Protein AF-A0A285BWS8-F1 (afdb_monomer)

pLDDT: mean 70.12, std 20.35, range [35.28, 94.56]

Foldseek 3Di:
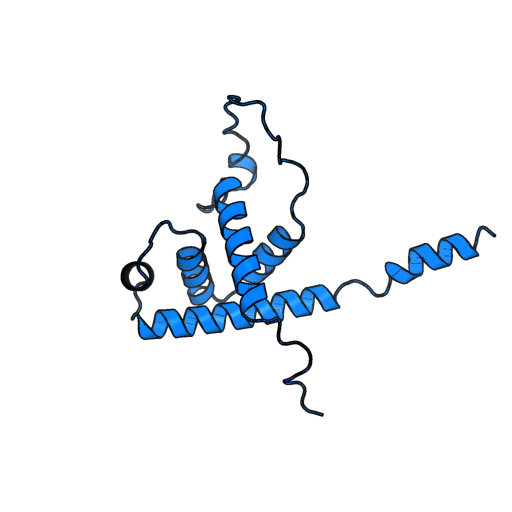DDPPPDFDPDLVNLVVLLLVLLVVCLQQQPLPVDDSVVSVPPDDDDDPDDPVPDCPVVSSVLLVVLLVPDDPLLNLLSSLVRNNPDPDLCVSCVVSVHDSVVSVVSPVVSSVSSSVSSVVVVVPPPPCPVVVVVVVVVVVD

Secondary structure (DSSP, 8-state):
--GGGS----HHHHHHHHHHHHHHHHHTSGGGS--HHHHGGG------S----S---HHHHHHHHHHHTS-HHHHHHHHHHHTS----HHHHHHHTTS-HHHHHHHHHHHHHHHHHHHHHHHHTS-HHHHHHHHHHHHH--

Nearest PDB structures (foldseek):
  8z6g-assembly3_F  TM=4.975E-01  e=4.203E-01  Pseudomonas aeruginosa
  3hyi-assembly1_A  TM=5.538E-01  e=7.142E-01  Thermotoga maritima
  6jbq-assembly1_F  TM=7.207E-01  e=2.418E+00  Escherichia coli K-12

Mean predicted aligned error: 14.12 Å

Organism: NCBI:txid44577

Sequence (141 aa):
MDKDNLYTFDKGTVSSRLIKWGQWKMRSGVALGYPSAAAFVGLNPSSPSEWCGQAIDSECVQTNQAVEALPYVLLIVVRVEYISGYKDSAVKAHACGISKRSYYNYLDHAREIVANNLNLNLHMVHKNDINLLSCLEVRSA

Solvent-accessible surface area (backbone atoms only — not comparable to full-atom values): 8512 Å² total; per-residue (Å²): 132,78,79,85,72,81,74,74,64,50,70,68,58,51,52,54,50,47,47,51,32,20,54,50,36,58,72,54,52,45,68,79,78,54,62,74,81,65,41,71,76,71,77,76,92,84,73,99,72,76,86,82,76,79,72,77,50,62,68,43,54,53,48,48,53,31,46,70,70,40,60,70,71,37,36,50,48,49,44,47,68,43,58,43,90,67,85,51,64,62,59,48,14,54,76,69,74,43,54,60,69,56,40,53,55,42,46,53,52,38,50,50,52,33,39,51,44,50,50,55,56,63,69,60,60,58,83,57,65,76,51,52,61,59,55,52,59,63,70,76,105

Radius of gyration: 19.23 Å; Cα contacts (8 Å, |Δi|>4): 89; chains: 1; bounding box: 46×53×53 Å

Structure (mmCIF, N/CA/C/O backbone):
data_AF-A0A285BWS8-F1
#
_entry.id   AF-A0A285BWS8-F1
#
loop_
_atom_site.group_PDB
_atom_site.id
_atom_site.type_symbol
_atom_site.label_atom_id
_atom_site.label_alt_id
_atom_site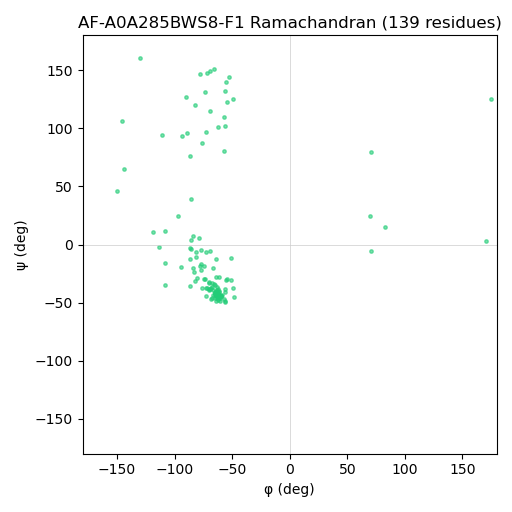.label_comp_id
_atom_site.label_asym_id
_atom_site.label_entity_id
_atom_site.label_seq_id
_atom_site.pdbx_PDB_ins_code
_atom_site.Cartn_x
_atom_site.Cartn_y
_atom_site.Cartn_z
_atom_site.occupancy
_atom_site.B_iso_or_equiv
_atom_site.auth_seq_id
_atom_site.auth_comp_id
_atom_site.auth_asym_id
_atom_site.auth_atom_id
_atom_site.pdbx_PDB_model_num
ATOM 1 N N . MET A 1 1 ? 18.403 -24.841 2.618 1.00 36.22 1 MET A N 1
ATOM 2 C CA . MET A 1 1 ? 18.672 -23.497 2.068 1.00 36.22 1 MET A CA 1
ATOM 3 C C . MET A 1 1 ? 17.407 -22.699 2.270 1.00 36.22 1 MET A C 1
ATOM 5 O O . MET A 1 1 ? 16.440 -22.911 1.545 1.00 36.22 1 MET A O 1
ATOM 9 N N . ASP A 1 2 ? 17.392 -21.902 3.331 1.00 35.28 2 ASP A N 1
ATOM 10 C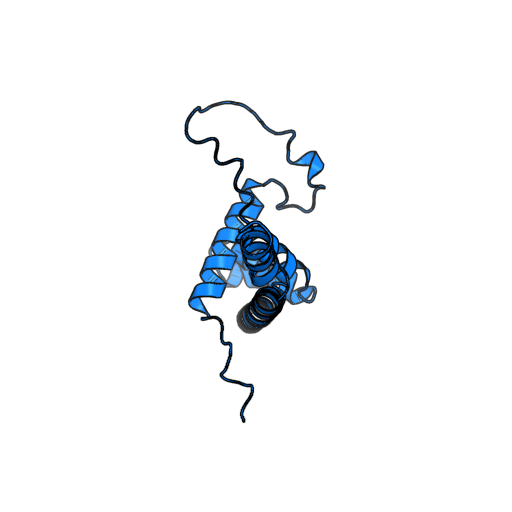 CA . ASP A 1 2 ? 16.220 -21.153 3.769 1.00 35.28 2 ASP A CA 1
ATOM 11 C C . ASP A 1 2 ? 15.922 -20.052 2.752 1.00 35.28 2 ASP A C 1
ATOM 13 O O . ASP A 1 2 ? 16.733 -19.155 2.519 1.00 35.28 2 ASP A O 1
ATOM 17 N N . LYS A 1 3 ? 14.766 -20.163 2.093 1.00 42.06 3 LYS A N 1
ATOM 18 C CA . LYS A 1 3 ? 14.278 -19.195 1.099 1.00 42.06 3 LYS A CA 1
ATOM 19 C C . LYS A 1 3 ? 13.872 -17.855 1.727 1.00 42.06 3 LYS A C 1
ATOM 21 O O . LYS A 1 3 ? 13.589 -16.912 0.997 1.00 42.06 3 LYS A O 1
ATOM 26 N N . ASP A 1 4 ? 13.896 -17.765 3.054 1.00 48.56 4 ASP A N 1
ATOM 27 C CA . ASP A 1 4 ? 13.283 -16.679 3.820 1.00 48.56 4 ASP A CA 1
ATOM 28 C C . ASP A 1 4 ? 14.140 -15.407 3.904 1.00 48.56 4 ASP A C 1
ATOM 30 O O . ASP A 1 4 ? 13.641 -14.361 4.303 1.00 48.56 4 ASP A O 1
ATOM 34 N N . ASN A 1 5 ? 15.413 -15.455 3.495 1.00 47.38 5 ASN A N 1
ATOM 35 C CA . ASN A 1 5 ? 16.350 -14.336 3.670 1.00 47.38 5 ASN A CA 1
ATOM 36 C C . ASN A 1 5 ? 16.824 -13.660 2.378 1.00 47.38 5 ASN A C 1
ATOM 38 O O . ASN A 1 5 ? 17.604 -12.714 2.451 1.00 47.38 5 ASN A O 1
ATOM 42 N N . LEU A 1 6 ? 16.412 -14.120 1.193 1.00 42.16 6 LEU A N 1
ATOM 43 C CA . LEU A 1 6 ? 17.086 -13.674 -0.031 1.00 42.16 6 LEU A CA 1
ATOM 44 C C . LEU A 1 6 ? 16.571 -12.327 -0.573 1.00 42.16 6 LEU A C 1
ATOM 46 O O . LEU A 1 6 ? 17.302 -11.672 -1.309 1.00 42.16 6 LEU A O 1
ATOM 50 N N . TYR A 1 7 ? 15.365 -11.880 -0.194 1.00 50.22 7 TYR A N 1
ATOM 51 C CA . TYR A 1 7 ? 14.720 -10.710 -0.816 1.00 50.22 7 TYR A CA 1
ATOM 52 C C . TYR A 1 7 ? 13.786 -9.929 0.116 1.00 50.22 7 TYR A C 1
ATOM 54 O O . TYR A 1 7 ? 12.675 -9.561 -0.263 1.00 50.22 7 TYR A O 1
ATOM 62 N N . THR A 1 8 ? 14.201 -9.633 1.343 1.00 52.91 8 THR A N 1
ATOM 63 C CA . THR A 1 8 ? 13.477 -8.654 2.160 1.00 52.91 8 THR A CA 1
ATOM 64 C C . THR A 1 8 ? 13.747 -7.261 1.603 1.00 52.91 8 THR A C 1
ATOM 66 O O . THR A 1 8 ? 14.770 -6.641 1.879 1.00 52.91 8 THR A O 1
ATOM 69 N N . PHE A 1 9 ? 12.826 -6.754 0.779 1.00 56.06 9 PHE A N 1
ATOM 70 C CA . PHE A 1 9 ? 12.790 -5.323 0.494 1.00 56.06 9 PHE A CA 1
ATOM 71 C C . PHE A 1 9 ? 12.709 -4.620 1.850 1.00 56.06 9 PHE A C 1
ATOM 73 O O . PHE A 1 9 ? 11.817 -4.934 2.645 1.00 56.06 9 PHE A O 1
ATOM 80 N N . ASP A 1 10 ? 13.664 -3.739 2.153 1.00 64.44 10 ASP A N 1
ATOM 81 C CA . ASP A 1 10 ? 13.691 -3.086 3.456 1.00 64.44 10 ASP A CA 1
ATOM 82 C C . ASP A 1 10 ? 12.345 -2.376 3.681 1.00 64.44 10 ASP A C 1
ATOM 84 O O . ASP A 1 10 ? 11.814 -1.691 2.795 1.00 64.44 10 ASP A O 1
ATOM 88 N N . LYS A 1 11 ? 11.752 -2.574 4.864 1.00 65.44 11 LYS A N 1
ATOM 89 C CA . LYS A 1 11 ? 10.434 -2.019 5.218 1.00 65.44 11 LYS A CA 1
ATOM 90 C C . LYS A 1 11 ? 10.419 -0.498 5.033 1.00 65.44 11 LYS A C 1
ATOM 92 O O . LYS A 1 11 ? 9.381 0.075 4.680 1.00 65.44 11 LYS A O 1
ATOM 97 N N . GLY A 1 12 ? 11.575 0.147 5.224 1.00 67.50 12 GLY A N 1
ATOM 98 C CA . GLY A 1 12 ? 11.787 1.565 4.946 1.00 67.50 12 GLY A CA 1
ATOM 99 C C . GLY A 1 12 ? 11.627 1.926 3.465 1.00 67.50 12 GLY A C 1
ATOM 100 O O . GLY A 1 12 ? 10.970 2.916 3.141 1.00 67.50 12 GLY A O 1
ATOM 101 N N . THR A 1 13 ? 12.146 1.102 2.554 1.00 77.19 13 THR A N 1
ATOM 102 C CA . THR A 1 13 ? 12.069 1.332 1.104 1.00 77.19 13 THR A CA 1
ATOM 103 C C . THR A 1 13 ? 10.663 1.096 0.548 1.00 77.19 13 THR A C 1
ATOM 105 O O . THR A 1 13 ? 10.204 1.862 -0.297 1.00 77.19 13 THR A O 1
ATOM 108 N N . VAL A 1 14 ? 9.925 0.096 1.046 1.00 83.50 14 VAL A N 1
ATOM 109 C CA . VAL A 1 14 ? 8.508 -0.085 0.657 1.00 83.50 14 VAL A CA 1
ATOM 110 C C . VAL A 1 14 ? 7.673 1.109 1.111 1.00 83.50 14 VAL A C 1
ATOM 112 O O . VAL A 1 14 ? 6.861 1.638 0.355 1.00 83.50 14 VAL A O 1
ATOM 115 N N . SER A 1 15 ? 7.898 1.567 2.343 1.00 83.81 15 SER A N 1
ATOM 116 C CA . SER A 1 15 ? 7.163 2.699 2.906 1.00 83.81 15 SER A CA 1
ATOM 117 C C . SER A 1 15 ? 7.423 3.989 2.128 1.00 83.81 15 SER A C 1
ATOM 119 O O . SER A 1 15 ? 6.477 4.717 1.835 1.00 83.81 15 SER A O 1
ATOM 121 N N . SER A 1 16 ? 8.673 4.261 1.737 1.00 83.94 16 SER A N 1
ATOM 122 C CA . SER A 1 16 ? 9.008 5.442 0.933 1.00 83.94 16 SER A CA 1
ATOM 123 C C . SER A 1 16 ? 8.407 5.377 -0.476 1.00 83.94 16 SER A C 1
ATOM 125 O O . SER A 1 16 ? 7.869 6.380 -0.951 1.00 83.94 16 SER A O 1
ATOM 127 N N . ARG A 1 17 ? 8.402 4.197 -1.112 1.00 85.69 17 ARG A N 1
ATOM 128 C CA . ARG A 1 17 ? 7.719 3.966 -2.397 1.00 85.69 17 ARG A CA 1
ATOM 129 C C . ARG A 1 17 ? 6.215 4.200 -2.306 1.00 85.69 17 ARG A C 1
ATOM 131 O O . ARG A 1 17 ? 5.664 4.896 -3.153 1.00 85.69 17 ARG A O 1
ATOM 138 N N . LEU A 1 18 ? 5.555 3.687 -1.269 1.00 89.00 18 LEU A N 1
ATOM 139 C CA . LEU A 1 18 ? 4.117 3.886 -1.062 1.00 89.00 18 LEU A CA 1
ATOM 140 C C . LEU A 1 18 ? 3.758 5.358 -0.804 1.00 89.00 18 LEU A C 1
ATOM 142 O O . LEU A 1 18 ? 2.727 5.822 -1.284 1.00 89.00 18 LEU A O 1
ATOM 146 N N . ILE A 1 19 ? 4.621 6.119 -0.120 1.00 88.06 19 ILE A N 1
ATOM 147 C CA . ILE A 1 19 ? 4.441 7.572 0.051 1.00 88.06 19 ILE A CA 1
ATOM 148 C C . ILE A 1 19 ? 4.513 8.291 -1.301 1.00 88.06 19 ILE A C 1
ATOM 150 O O . ILE A 1 19 ? 3.621 9.080 -1.620 1.00 88.06 19 ILE A O 1
ATOM 154 N N . LYS A 1 20 ? 5.540 8.004 -2.114 1.00 85.12 20 LYS A N 1
ATOM 155 C CA . LYS A 1 20 ? 5.673 8.576 -3.466 1.00 85.12 20 LYS A CA 1
ATOM 156 C C . LYS A 1 20 ? 4.483 8.204 -4.350 1.00 85.12 20 LYS A C 1
ATOM 158 O O . LYS A 1 20 ? 3.914 9.072 -5.006 1.00 85.12 20 LYS A O 1
ATOM 163 N N . TRP A 1 21 ? 4.060 6.940 -4.306 1.00 88.06 21 TRP A N 1
ATOM 164 C CA . TRP A 1 21 ? 2.879 6.459 -5.019 1.00 88.06 21 TRP A CA 1
ATOM 165 C C . TRP A 1 21 ? 1.606 7.196 -4.585 1.00 88.06 21 TRP A C 1
ATOM 167 O O . TRP A 1 21 ? 0.843 7.627 -5.446 1.00 88.06 21 TRP A O 1
ATOM 177 N N . GLY A 1 22 ? 1.386 7.408 -3.283 1.00 86.56 22 GLY A N 1
ATOM 178 C CA . GLY A 1 22 ? 0.230 8.154 -2.777 1.00 86.56 22 GLY A CA 1
ATOM 179 C C . GLY A 1 22 ? 0.203 9.600 -3.282 1.00 86.56 22 GLY A C 1
ATOM 180 O O . GLY A 1 22 ? -0.822 10.075 -3.776 1.00 86.56 22 GLY A O 1
ATOM 181 N N . GLN A 1 23 ? 1.355 10.278 -3.259 1.00 84.31 23 GLN A N 1
ATOM 182 C CA . GLN A 1 23 ? 1.508 11.629 -3.813 1.00 84.31 23 GLN A CA 1
ATOM 183 C C . GLN A 1 23 ? 1.260 11.663 -5.326 1.00 84.31 23 GLN A C 1
ATOM 185 O O . GLN A 1 23 ? 0.539 12.536 -5.813 1.00 84.31 23 GLN A O 1
ATOM 190 N N . TRP A 1 24 ? 1.820 10.704 -6.068 1.00 82.69 24 TRP A N 1
ATOM 191 C CA . TRP A 1 24 ? 1.596 10.546 -7.505 1.00 82.69 24 TRP A CA 1
ATOM 192 C C . TRP A 1 24 ? 0.113 10.315 -7.815 1.00 82.69 24 TRP A C 1
ATOM 194 O O . TRP A 1 24 ? -0.451 10.982 -8.684 1.00 82.69 24 TRP A O 1
ATOM 204 N N . LYS A 1 25 ? -0.561 9.451 -7.048 1.00 80.38 25 LYS A N 1
ATOM 205 C CA . LYS A 1 25 ? -1.982 9.144 -7.230 1.00 80.38 25 LYS A CA 1
ATOM 206 C C . LYS A 1 25 ? -2.864 10.369 -6.987 1.00 80.38 25 LYS A C 1
ATOM 208 O O . LYS A 1 25 ? -3.735 10.646 -7.811 1.00 80.38 25 LYS A O 1
ATOM 213 N N . MET A 1 26 ? -2.594 11.139 -5.930 1.00 77.38 26 MET A N 1
ATOM 214 C CA . MET A 1 26 ? -3.293 12.397 -5.633 1.00 77.38 26 MET A CA 1
ATOM 215 C C . MET A 1 26 ? -3.079 13.464 -6.712 1.00 77.38 26 MET A C 1
ATOM 217 O O . MET A 1 26 ? -4.032 14.130 -7.106 1.00 77.38 26 MET A O 1
ATOM 221 N N . ARG A 1 27 ? -1.853 13.596 -7.236 1.00 69.62 27 ARG A N 1
ATOM 222 C CA . ARG A 1 27 ? -1.534 14.545 -8.319 1.00 69.62 27 ARG A CA 1
ATOM 223 C C . ARG A 1 27 ? -2.142 14.147 -9.663 1.00 69.62 27 ARG A C 1
ATOM 225 O O . ARG A 1 27 ? -2.504 15.018 -10.440 1.00 69.62 27 ARG A O 1
ATOM 232 N N . SER A 1 28 ? -2.274 12.848 -9.930 1.00 63.38 28 SER A N 1
ATOM 233 C CA . SER A 1 28 ? -2.807 12.333 -11.196 1.00 63.38 28 SER A CA 1
ATOM 234 C C . SER A 1 28 ? -4.319 12.517 -11.376 1.00 63.38 28 SER A C 1
ATOM 236 O O . SER A 1 28 ? -4.826 12.157 -12.428 1.00 63.38 28 SER A O 1
ATOM 238 N N . GLY A 1 29 ? -5.065 12.989 -10.366 1.00 53.66 29 GLY A N 1
ATOM 239 C CA . GLY A 1 29 ? -6.533 13.119 -10.418 1.00 53.66 29 GLY A CA 1
ATOM 240 C C . GLY A 1 29 ? -7.311 11.787 -10.404 1.00 53.66 29 GLY A C 1
ATOM 241 O O . GLY A 1 29 ? -8.530 11.785 -10.259 1.00 53.66 29 GLY A O 1
ATOM 242 N N . VAL A 1 30 ? -6.622 10.638 -10.464 1.00 53.47 30 VAL A N 1
ATOM 243 C CA . VAL A 1 30 ? -7.194 9.270 -10.424 1.00 53.47 30 VAL A CA 1
ATOM 244 C C . VAL A 1 30 ? -7.437 8.784 -8.980 1.00 53.47 30 VAL A C 1
ATOM 246 O O . VAL A 1 30 ? -7.786 7.629 -8.738 1.00 53.47 30 VAL A O 1
ATOM 249 N N . ALA A 1 31 ? -7.272 9.655 -7.981 1.00 47.28 31 ALA A N 1
ATOM 250 C CA . ALA A 1 31 ? -7.391 9.318 -6.560 1.00 47.28 31 ALA A CA 1
ATOM 251 C C . ALA A 1 31 ? -8.797 8.858 -6.118 1.00 47.28 31 ALA A C 1
ATOM 253 O O . ALA A 1 31 ? -8.940 8.311 -5.029 1.00 47.28 31 ALA A O 1
ATOM 254 N N . LEU A 1 32 ? -9.823 9.036 -6.958 1.00 47.12 32 LEU A N 1
ATOM 255 C CA . LEU A 1 32 ? -11.228 8.778 -6.616 1.00 47.12 32 LEU A CA 1
ATOM 256 C C . LEU A 1 32 ? -11.906 7.688 -7.471 1.00 47.12 32 LEU A C 1
ATOM 258 O O . LEU A 1 32 ? -13.119 7.532 -7.396 1.00 47.12 32 LEU A O 1
ATOM 262 N N . GLY A 1 33 ? -11.154 6.923 -8.273 1.00 45.59 33 GLY A N 1
ATOM 263 C CA . GLY A 1 33 ? -11.730 5.850 -9.103 1.00 45.59 33 GLY A CA 1
ATOM 264 C C . GLY A 1 33 ? -12.329 6.310 -10.439 1.00 45.59 33 GLY A C 1
ATOM 265 O O . GLY A 1 33 ? -13.050 5.548 -11.078 1.00 45.59 33 GLY A O 1
ATOM 266 N N . TYR A 1 34 ? -12.019 7.529 -10.886 1.00 40.81 34 TYR A N 1
ATOM 267 C CA . TYR A 1 34 ? -12.396 7.994 -12.222 1.00 40.81 34 TYR A CA 1
ATOM 268 C C . TYR A 1 34 ? -11.469 7.417 -13.307 1.00 40.81 34 TYR A C 1
ATOM 270 O O . TYR A 1 34 ? -10.272 7.238 -13.052 1.00 40.81 34 TYR A O 1
ATOM 278 N N . PRO A 1 35 ? -11.985 7.143 -14.523 1.00 45.25 35 PRO A N 1
ATOM 279 C CA . PRO A 1 35 ? -11.172 6.699 -15.651 1.00 45.25 35 PRO A CA 1
ATOM 280 C C . PRO A 1 35 ? -10.038 7.692 -15.924 1.00 45.25 35 PRO A C 1
ATOM 282 O O . PRO A 1 35 ? -10.258 8.903 -15.894 1.00 45.25 35 PRO A O 1
ATOM 285 N N . SER A 1 36 ? -8.841 7.189 -16.241 1.00 48.72 36 SER A N 1
ATOM 286 C CA . SER A 1 36 ? -7.640 8.001 -16.509 1.00 48.72 36 SER A CA 1
ATOM 287 C C . SER A 1 36 ? -7.870 9.111 -17.542 1.00 48.72 36 SER A C 1
ATOM 289 O O . SER A 1 36 ? -7.279 10.179 -17.426 1.00 48.72 36 SER A O 1
ATOM 291 N N . ALA A 1 37 ? -8.779 8.898 -18.498 1.00 49.38 37 ALA A N 1
ATOM 292 C CA . ALA A 1 37 ? -9.160 9.880 -19.511 1.00 49.38 37 ALA A CA 1
ATOM 293 C C . ALA A 1 37 ? -9.832 11.147 -18.941 1.00 49.38 37 ALA A C 1
ATOM 295 O O . ALA A 1 37 ? -9.709 12.216 -19.531 1.00 49.38 37 ALA A O 1
ATOM 296 N N . ALA A 1 38 ? -10.513 11.059 -17.793 1.00 43.97 38 ALA A N 1
ATOM 297 C CA . ALA A 1 38 ? -11.216 12.193 -17.187 1.00 43.97 38 ALA A CA 1
ATOM 298 C C . ALA A 1 38 ? -10.293 13.100 -16.353 1.00 43.97 38 ALA A C 1
ATOM 300 O O . ALA A 1 38 ? -10.585 14.280 -16.175 1.00 43.97 38 ALA A O 1
ATOM 301 N N . ALA A 1 39 ? -9.162 12.580 -15.867 1.00 46.41 39 ALA A N 1
ATOM 302 C CA . ALA A 1 39 ? -8.249 13.342 -15.016 1.00 46.41 39 ALA A CA 1
ATOM 303 C C . ALA A 1 39 ? -7.413 14.387 -15.783 1.00 46.41 39 ALA A C 1
ATOM 305 O O . ALA A 1 39 ? -6.924 15.344 -15.188 1.00 46.41 39 ALA A O 1
ATOM 306 N N . PHE A 1 40 ? -7.294 14.251 -17.108 1.00 48.03 40 PHE A N 1
ATOM 307 C CA . PHE A 1 40 ? -6.541 15.183 -17.958 1.00 48.03 40 PHE A CA 1
ATOM 308 C C . PHE A 1 40 ? -7.310 16.457 -18.347 1.00 48.03 40 PHE A C 1
ATOM 310 O O . PHE A 1 40 ? -6.723 17.361 -18.935 1.00 48.03 40 PHE A O 1
ATOM 317 N N . VAL A 1 41 ? -8.600 16.573 -18.012 1.00 45.62 41 VAL A N 1
ATOM 318 C CA . VAL A 1 41 ? -9.447 17.707 -18.445 1.00 45.62 41 VAL A CA 1
ATOM 319 C C . VAL A 1 41 ? -9.340 18.924 -17.501 1.00 45.62 41 VAL A C 1
ATOM 321 O O . VAL A 1 41 ? -9.880 19.988 -17.782 1.00 45.62 41 VAL A O 1
ATOM 324 N N . GLY A 1 42 ? -8.592 18.817 -16.398 1.00 43.88 42 GLY A N 1
ATOM 325 C CA . GLY A 1 42 ? -8.456 19.868 -15.379 1.00 43.88 42 GLY A CA 1
ATOM 326 C C . GLY A 1 42 ? -7.226 20.778 -15.495 1.00 43.88 42 GLY A C 1
ATOM 327 O O . GLY A 1 42 ? -6.791 21.314 -14.477 1.00 43.88 42 GLY A O 1
ATOM 328 N N . LEU A 1 43 ? -6.624 20.941 -16.678 1.00 43.78 43 LEU A N 1
ATOM 329 C CA . LEU A 1 43 ? -5.486 21.850 -16.870 1.00 43.78 43 LEU A CA 1
ATOM 330 C C . LEU A 1 43 ? -5.955 23.314 -16.918 1.00 43.78 43 LEU A C 1
ATOM 332 O O . LEU A 1 43 ? -6.187 23.867 -17.989 1.00 43.78 43 LEU A O 1
ATOM 336 N N . ASN A 1 44 ? -6.051 23.960 -15.754 1.00 38.53 44 ASN A N 1
ATOM 337 C CA . ASN A 1 44 ? -5.964 25.417 -15.672 1.00 38.53 44 ASN A CA 1
ATOM 338 C C . ASN A 1 44 ? -4.468 25.813 -15.670 1.00 38.53 44 ASN A C 1
ATOM 340 O O . ASN A 1 44 ? -3.735 25.353 -14.788 1.00 38.53 44 ASN A O 1
ATOM 344 N N . PRO A 1 45 ? -3.970 26.608 -16.637 1.00 49.56 45 PRO A N 1
ATOM 345 C CA . PRO A 1 45 ? -2.560 26.951 -16.733 1.00 49.56 45 PRO A CA 1
ATOM 346 C C . PRO A 1 45 ? -2.290 28.221 -15.924 1.00 49.56 45 PRO A C 1
ATOM 348 O O . PRO A 1 45 ? -2.461 29.335 -16.410 1.00 49.56 45 PRO A O 1
ATOM 351 N N . SER A 1 46 ? -1.845 28.080 -14.681 1.00 43.16 46 SER A N 1
ATOM 352 C CA . SER A 1 46 ? -1.373 29.235 -13.911 1.00 43.16 46 SER A CA 1
ATOM 353 C C . SER A 1 46 ? -0.198 28.869 -13.010 1.00 43.16 46 SER A C 1
ATOM 355 O O . SER A 1 46 ? -0.317 28.874 -11.790 1.00 43.16 46 SER A O 1
ATOM 357 N N . SER A 1 47 ? 0.924 28.507 -13.638 1.00 40.19 47 SER A N 1
ATOM 358 C CA . SER A 1 47 ? 2.295 28.854 -13.220 1.00 40.19 47 SER A CA 1
ATOM 359 C C . SER A 1 47 ? 3.306 28.145 -14.138 1.00 40.19 47 SER A C 1
ATOM 361 O O . SER A 1 47 ? 3.254 26.918 -14.249 1.00 40.19 47 SER A O 1
ATOM 363 N N . PRO A 1 48 ? 4.243 28.859 -14.787 1.00 45.09 48 PRO A N 1
ATOM 364 C CA . PRO A 1 48 ? 5.354 28.251 -15.499 1.00 45.09 48 PRO A CA 1
ATOM 365 C C . PRO A 1 48 ? 6.507 28.008 -14.517 1.00 45.09 48 PRO A C 1
ATOM 367 O O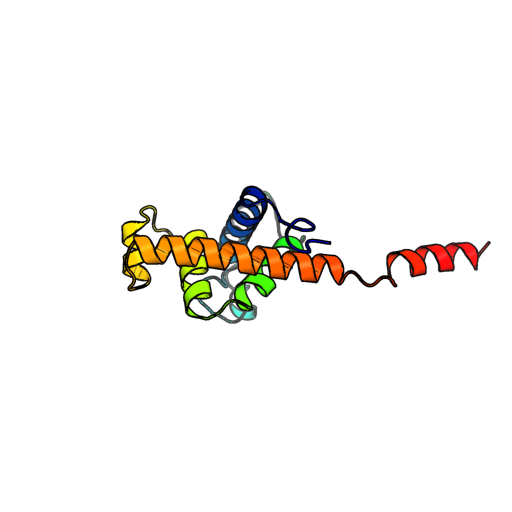 . PRO A 1 48 ? 7.495 28.734 -14.506 1.00 45.09 48 PRO A O 1
ATOM 370 N N . SER A 1 49 ? 6.400 26.988 -13.672 1.00 41.97 49 SER A N 1
ATOM 371 C CA . SER A 1 49 ? 7.576 26.436 -12.996 1.00 41.97 49 SER A CA 1
ATOM 372 C C . SER A 1 49 ? 7.381 24.938 -12.831 1.00 41.97 49 SER A C 1
ATOM 374 O O . SER A 1 49 ? 6.573 24.501 -12.018 1.00 41.97 49 SER A O 1
ATOM 376 N N . GLU A 1 50 ? 8.113 24.180 -13.643 1.00 41.97 50 GLU A N 1
ATOM 377 C CA . GLU A 1 50 ? 8.166 22.717 -13.651 1.00 41.97 50 GLU A CA 1
ATOM 378 C C . GLU A 1 50 ? 6.898 22.031 -14.168 1.00 41.97 50 GLU A C 1
ATOM 380 O O . GLU A 1 50 ? 6.090 21.450 -13.444 1.00 41.97 50 GLU A O 1
ATOM 385 N N . TRP A 1 51 ? 6.791 22.004 -15.495 1.00 38.47 51 TRP A N 1
ATOM 386 C CA . TRP A 1 51 ? 6.127 20.922 -16.213 1.00 38.47 51 TRP A CA 1
ATOM 387 C C . TRP A 1 51 ? 6.813 19.588 -15.838 1.00 38.47 51 TRP A C 1
ATOM 389 O O . TRP A 1 51 ? 7.669 19.079 -16.551 1.00 38.47 51 TRP A O 1
ATOM 399 N N . CYS A 1 52 ? 6.471 19.013 -14.682 1.00 40.53 52 CYS A N 1
ATOM 400 C CA . CYS A 1 52 ? 6.917 17.685 -14.245 1.00 40.53 52 CYS A CA 1
ATOM 401 C C . CYS A 1 52 ? 5.988 16.597 -14.814 1.00 40.53 52 CYS A C 1
ATOM 403 O O . CYS A 1 52 ? 5.582 15.651 -14.141 1.00 40.53 52 CYS A O 1
ATOM 405 N N . GLY A 1 53 ? 5.573 16.782 -16.065 1.00 41.91 53 GLY A N 1
ATOM 406 C CA . GLY A 1 53 ? 4.830 15.808 -16.842 1.00 41.91 53 GLY A CA 1
ATOM 407 C C . GLY A 1 53 ? 5.735 15.311 -17.949 1.00 41.91 53 GLY A C 1
ATOM 408 O O . GLY A 1 53 ? 5.799 15.979 -18.968 1.00 41.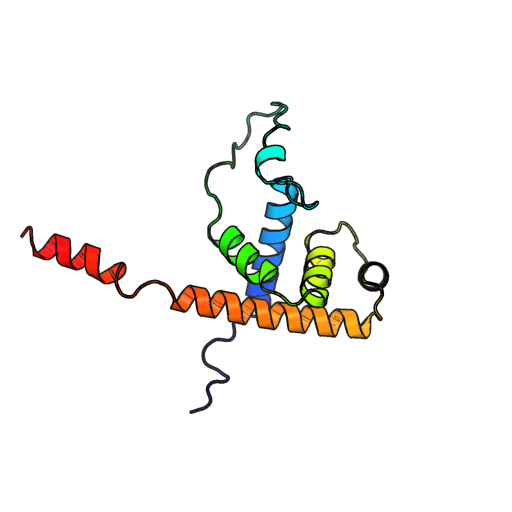91 53 GLY A O 1
ATOM 409 N N . GLN A 1 54 ? 6.441 14.194 -17.727 1.00 38.97 54 GLN A N 1
ATOM 410 C CA . GLN A 1 54 ? 6.860 13.235 -18.774 1.00 38.97 54 GLN A CA 1
ATOM 411 C C . GLN A 1 54 ? 7.847 12.149 -18.328 1.00 38.97 54 GLN A C 1
ATOM 413 O O . GLN A 1 54 ? 8.192 11.295 -19.133 1.00 38.97 54 GLN A O 1
ATOM 418 N N . ALA A 1 55 ? 8.234 12.069 -17.058 1.00 41.75 55 ALA A N 1
ATOM 419 C CA . ALA A 1 55 ? 8.613 10.774 -16.509 1.00 41.75 55 ALA A CA 1
ATOM 420 C C . ALA A 1 55 ? 7.353 10.203 -15.862 1.00 41.75 55 ALA A C 1
ATOM 422 O O . ALA A 1 55 ? 7.031 10.529 -14.722 1.00 41.75 55 ALA A O 1
ATOM 423 N N . ILE A 1 56 ? 6.584 9.395 -16.601 1.00 52.53 56 ILE A N 1
ATOM 424 C CA . ILE A 1 56 ? 5.728 8.413 -15.933 1.00 52.53 56 ILE A CA 1
ATOM 425 C C . ILE A 1 56 ? 6.706 7.611 -15.086 1.00 52.53 56 ILE A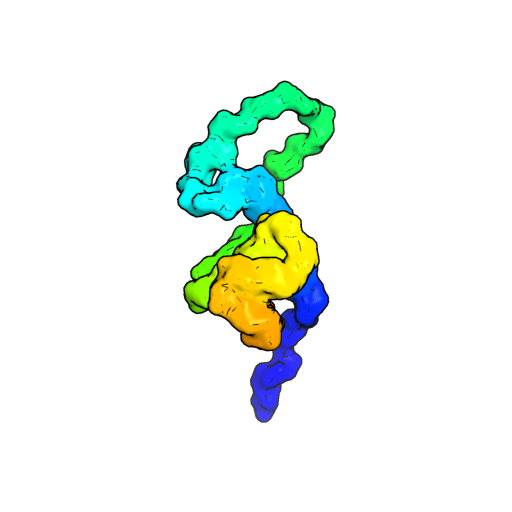 C 1
ATOM 427 O O . ILE A 1 56 ? 7.489 6.838 -15.634 1.00 52.53 56 ILE A O 1
ATOM 431 N N . ASP A 1 57 ? 6.752 7.901 -13.787 1.00 63.75 57 ASP A N 1
ATOM 432 C CA . ASP A 1 57 ? 7.692 7.259 -12.891 1.00 63.75 57 ASP A CA 1
ATOM 433 C C . ASP A 1 57 ? 7.344 5.772 -12.906 1.00 63.75 57 ASP A C 1
ATOM 435 O O . ASP A 1 57 ? 6.324 5.343 -12.359 1.00 63.75 57 ASP A O 1
ATOM 439 N N . SER A 1 58 ? 8.127 5.004 -13.665 1.00 70.88 58 SER A N 1
ATOM 440 C CA . SER A 1 58 ? 7.904 3.575 -13.873 1.00 70.88 58 SER A CA 1
ATOM 441 C C . SER A 1 58 ? 7.824 2.847 -12.529 1.00 70.88 58 SER A C 1
ATOM 443 O O . SER A 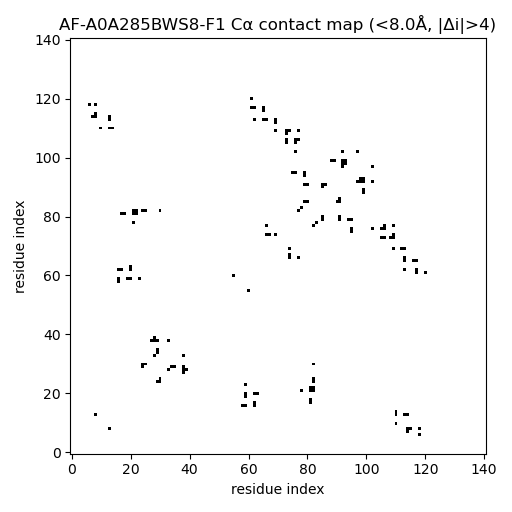1 58 ? 7.039 1.911 -12.387 1.00 70.88 58 SER A O 1
ATOM 445 N N . GLU A 1 59 ? 8.520 3.368 -11.511 1.00 76.56 59 GLU A N 1
ATOM 446 C CA . GLU A 1 59 ? 8.442 2.936 -10.119 1.00 76.56 59 GLU A CA 1
ATOM 447 C C . GLU A 1 59 ? 7.028 3.128 -9.544 1.00 76.56 59 GLU A C 1
ATOM 449 O O . GLU A 1 59 ? 6.475 2.208 -8.937 1.00 76.56 59 GLU A O 1
ATOM 454 N N . CYS A 1 60 ? 6.393 4.281 -9.771 1.00 79.19 60 CYS A N 1
ATOM 455 C CA . CYS A 1 60 ? 5.026 4.560 -9.324 1.00 79.19 60 CYS A CA 1
ATOM 456 C C . CYS A 1 60 ? 3.982 3.703 -10.057 1.00 79.19 60 CYS A C 1
ATOM 458 O O . CYS A 1 60 ? 3.018 3.259 -9.431 1.00 79.19 60 CYS A O 1
ATOM 460 N N . VAL A 1 61 ? 4.171 3.420 -11.352 1.00 81.62 61 VAL A N 1
ATOM 461 C CA . VAL A 1 61 ? 3.270 2.533 -12.116 1.00 81.62 61 VAL A CA 1
ATOM 462 C C . VAL A 1 61 ? 3.379 1.088 -11.635 1.00 81.62 61 VAL A C 1
ATOM 464 O O . VAL A 1 61 ? 2.354 0.460 -11.366 1.00 81.62 61 VAL A O 1
ATOM 467 N N . GLN A 1 62 ? 4.598 0.577 -11.458 1.00 82.69 62 GLN A N 1
ATOM 468 C CA . GLN A 1 62 ? 4.836 -0.758 -10.900 1.00 82.69 62 GLN A CA 1
ATOM 469 C C . GLN A 1 62 ? 4.282 -0.871 -9.475 1.00 82.69 62 GLN A C 1
ATOM 471 O O . GLN A 1 62 ? 3.632 -1.858 -9.133 1.00 82.69 62 GLN A O 1
ATOM 476 N N . THR A 1 63 ? 4.463 0.172 -8.660 1.00 87.12 63 THR A N 1
ATOM 477 C CA . THR A 1 63 ? 3.890 0.234 -7.309 1.00 87.12 63 THR A CA 1
ATOM 478 C C . THR A 1 63 ? 2.366 0.244 -7.359 1.00 87.12 63 THR A C 1
ATOM 480 O O . THR A 1 63 ? 1.732 -0.465 -6.585 1.00 87.12 63 THR A O 1
ATOM 483 N N . ASN A 1 64 ? 1.753 0.960 -8.306 1.00 89.19 64 ASN A N 1
ATOM 484 C CA . ASN A 1 64 ? 0.304 0.935 -8.483 1.00 89.19 64 ASN A CA 1
ATOM 485 C C . ASN A 1 64 ? -0.193 -0.470 -8.843 1.00 89.19 64 ASN A C 1
ATOM 487 O O . ASN A 1 64 ? -1.169 -0.923 -8.262 1.00 89.19 64 ASN A O 1
ATOM 491 N N . GLN A 1 65 ? 0.476 -1.176 -9.755 1.00 87.81 65 GLN A N 1
ATOM 492 C CA . GLN A 1 65 ? 0.118 -2.559 -10.091 1.00 87.81 65 GLN A CA 1
ATOM 493 C C . GLN A 1 65 ? 0.249 -3.492 -8.878 1.00 87.81 65 GLN A C 1
ATOM 495 O O . GLN A 1 65 ? -0.654 -4.282 -8.614 1.00 87.81 65 GLN A O 1
ATOM 500 N N . ALA A 1 66 ? 1.328 -3.358 -8.101 1.00 89.69 66 ALA A N 1
ATOM 501 C CA . ALA A 1 66 ? 1.536 -4.142 -6.886 1.00 89.69 66 ALA A CA 1
ATOM 502 C C . ALA A 1 66 ? 0.465 -3.872 -5.814 1.00 89.69 66 ALA A C 1
ATOM 504 O O . ALA A 1 66 ? 0.057 -4.802 -5.119 1.00 89.69 66 ALA A O 1
ATOM 505 N N . VAL A 1 67 ? 0.001 -2.623 -5.698 1.00 91.31 67 VAL A N 1
ATOM 506 C CA . VAL A 1 67 ? -1.078 -2.227 -4.782 1.00 91.31 67 VAL A CA 1
ATOM 507 C C . VAL A 1 67 ? -2.439 -2.731 -5.268 1.00 91.31 67 VAL A C 1
ATOM 509 O O . VAL A 1 67 ? -3.189 -3.271 -4.465 1.00 91.31 67 VAL A O 1
ATOM 512 N N . GLU A 1 68 ? -2.766 -2.615 -6.558 1.00 90.19 68 GLU A N 1
ATOM 513 C CA . GLU A 1 68 ? -4.044 -3.109 -7.110 1.00 90.19 68 GLU A CA 1
ATOM 514 C C . GLU A 1 68 ? -4.159 -4.646 -7.070 1.00 90.19 68 GLU A C 1
ATOM 516 O O . GLU A 1 68 ? -5.266 -5.177 -7.085 1.00 90.19 68 GLU A O 1
ATOM 521 N N . ALA A 1 69 ? -3.039 -5.368 -6.958 1.00 89.69 69 ALA A N 1
ATOM 522 C CA . ALA A 1 69 ? -3.019 -6.816 -6.740 1.00 89.69 69 ALA A CA 1
ATOM 523 C C . ALA A 1 69 ? -3.339 -7.235 -5.288 1.00 89.69 69 ALA A C 1
ATOM 525 O O . ALA A 1 69 ? -3.412 -8.430 -4.992 1.00 89.69 69 ALA A O 1
ATOM 526 N N . LEU A 1 70 ? -3.505 -6.284 -4.361 1.00 91.06 70 LEU A N 1
ATOM 527 C CA . LEU A 1 70 ? -3.814 -6.593 -2.968 1.00 91.06 70 LEU A CA 1
ATOM 528 C C . LEU A 1 70 ? -5.252 -7.112 -2.788 1.00 91.06 70 LEU A C 1
ATOM 530 O O . LEU A 1 70 ? -6.182 -6.629 -3.437 1.00 91.06 70 LEU A O 1
ATOM 534 N N . PRO A 1 71 ? -5.479 -8.012 -1.812 1.00 92.31 71 PRO A N 1
ATOM 535 C CA . PRO A 1 71 ? -6.815 -8.322 -1.320 1.00 92.31 71 PRO A CA 1
ATOM 536 C C . PRO A 1 71 ? -7.577 -7.060 -0.897 1.00 92.31 71 PRO A C 1
ATOM 538 O O . PRO A 1 71 ? -7.004 -6.146 -0.303 1.00 92.31 71 PRO A O 1
ATOM 541 N N . TYR A 1 72 ? -8.891 -7.048 -1.128 1.00 89.75 72 TYR A N 1
ATOM 542 C CA . TYR A 1 72 ? -9.751 -5.864 -0.997 1.00 89.75 72 TYR A CA 1
ATOM 543 C C . TYR A 1 72 ? -9.574 -5.073 0.313 1.00 89.75 72 TYR A C 1
ATOM 545 O O . TYR A 1 72 ? -9.436 -3.851 0.294 1.00 89.75 72 TYR A O 1
ATOM 553 N N . VAL A 1 73 ? -9.519 -5.762 1.457 1.00 90.94 73 VAL A N 1
ATOM 554 C CA . VAL A 1 73 ? -9.348 -5.115 2.772 1.00 90.94 73 VAL A CA 1
ATOM 555 C C . VAL A 1 73 ? -7.983 -4.426 2.887 1.00 90.94 73 VAL A C 1
ATOM 557 O O . VAL A 1 73 ? -7.896 -3.299 3.369 1.00 90.94 73 VAL A O 1
ATOM 560 N N . LEU A 1 74 ? -6.918 -5.070 2.406 1.00 93.56 74 LEU A N 1
ATOM 561 C CA . LEU A 1 74 ? -5.557 -4.528 2.446 1.00 93.56 74 LEU A CA 1
ATOM 562 C C . LEU A 1 74 ? -5.405 -3.341 1.491 1.00 93.56 74 LEU A C 1
ATOM 564 O O . LEU A 1 74 ? -4.785 -2.340 1.844 1.00 93.56 74 LEU A O 1
ATOM 568 N N . LEU A 1 75 ? -6.040 -3.422 0.319 1.00 92.44 75 LEU A N 1
ATOM 569 C CA . LEU A 1 75 ? -6.115 -2.323 -0.639 1.00 92.44 75 LEU A CA 1
ATOM 570 C C . LEU A 1 75 ? -6.747 -1.073 -0.009 1.00 92.44 75 LEU A C 1
ATOM 572 O O . LEU A 1 75 ? -6.196 0.021 -0.137 1.00 92.44 75 LEU A O 1
ATOM 576 N N . ILE A 1 76 ? -7.877 -1.221 0.694 1.00 91.00 76 ILE A N 1
ATOM 577 C CA . ILE A 1 76 ? -8.535 -0.100 1.386 1.00 91.00 76 ILE A CA 1
ATOM 578 C C . ILE A 1 76 ? -7.602 0.503 2.434 1.00 91.00 76 ILE A C 1
ATOM 580 O O . ILE A 1 76 ? -7.414 1.718 2.444 1.00 91.00 76 ILE A O 1
ATOM 584 N N . VAL A 1 77 ? -6.983 -0.330 3.275 1.00 93.50 77 VAL A N 1
ATOM 585 C CA . VAL A 1 77 ? -6.071 0.129 4.333 1.00 93.50 77 VAL A CA 1
ATOM 586 C C . VAL A 1 77 ? -4.897 0.921 3.751 1.00 93.50 77 VAL A C 1
ATOM 588 O O . VAL A 1 77 ? -4.584 1.999 4.249 1.00 93.50 77 VAL A O 1
ATOM 591 N N . VAL A 1 78 ? -4.287 0.454 2.657 1.00 93.38 78 VAL A N 1
ATOM 592 C CA . VAL A 1 78 ? -3.188 1.166 1.980 1.00 93.38 78 VAL A CA 1
ATOM 593 C C . VAL A 1 78 ? -3.658 2.493 1.384 1.00 93.38 78 VAL A C 1
ATOM 595 O O . VAL A 1 78 ? -2.986 3.513 1.541 1.00 93.38 78 VAL A O 1
ATOM 598 N N . ARG A 1 79 ? -4.828 2.522 0.736 1.00 91.06 79 ARG A N 1
ATOM 599 C CA . ARG A 1 79 ? -5.392 3.768 0.197 1.00 91.06 79 ARG A CA 1
ATOM 600 C C . ARG A 1 79 ? -5.686 4.766 1.317 1.00 91.06 79 ARG A C 1
ATOM 602 O O . ARG A 1 79 ? -5.322 5.932 1.207 1.00 91.06 79 ARG A O 1
ATOM 609 N N . VAL A 1 80 ? -6.275 4.325 2.423 1.00 91.56 80 VAL A N 1
ATOM 610 C CA . VAL A 1 80 ? -6.513 5.201 3.573 1.00 91.56 80 VAL A CA 1
ATOM 611 C C . VAL A 1 80 ? -5.192 5.669 4.185 1.00 91.56 80 VAL A C 1
ATOM 613 O O . VAL A 1 80 ? -5.063 6.848 4.496 1.00 91.56 80 VAL A O 1
ATOM 616 N N . GLU A 1 81 ? -4.176 4.820 4.305 1.00 92.81 81 GLU A N 1
ATOM 617 C CA . GLU A 1 81 ? -2.910 5.233 4.911 1.00 92.81 81 GLU A CA 1
ATOM 618 C C . GLU A 1 81 ? -2.180 6.306 4.097 1.00 92.81 81 GLU A C 1
ATOM 620 O O . GLU A 1 81 ? -1.729 7.292 4.687 1.00 92.81 81 GLU A O 1
ATOM 625 N N . TYR A 1 82 ? -2.080 6.118 2.777 1.00 89.94 82 TYR A N 1
ATOM 626 C CA . TYR A 1 82 ? -1.170 6.883 1.916 1.00 89.94 82 TYR A CA 1
ATOM 627 C C . TYR A 1 82 ? -1.858 7.892 0.985 1.00 89.94 82 TYR A C 1
ATOM 629 O O . TYR A 1 82 ? -1.183 8.770 0.451 1.00 89.94 82 TYR A O 1
ATOM 637 N N . ILE A 1 83 ? -3.174 7.781 0.774 1.00 88.06 83 ILE A N 1
ATOM 638 C CA . ILE A 1 83 ? -3.950 8.702 -0.077 1.00 88.06 83 ILE A CA 1
ATOM 639 C C . ILE A 1 83 ? -4.860 9.601 0.768 1.00 88.06 83 ILE A C 1
ATOM 641 O O . ILE A 1 83 ? -5.066 10.761 0.415 1.00 88.06 83 ILE A O 1
ATOM 645 N N . SER A 1 84 ? -5.409 9.108 1.886 1.00 81.19 84 SER A N 1
ATOM 646 C CA . SER A 1 84 ? -6.307 9.934 2.701 1.00 81.19 84 SER A CA 1
ATOM 647 C C . SER A 1 84 ? -5.568 11.073 3.414 1.00 81.19 84 SER A C 1
ATOM 649 O O . SER A 1 84 ? -4.412 10.950 3.811 1.00 81.19 84 SER A O 1
ATOM 651 N N . GLY A 1 85 ? -6.271 12.187 3.628 1.00 77.81 85 GLY A N 1
ATOM 652 C CA . GLY A 1 85 ? -5.749 13.343 4.363 1.00 77.81 85 GLY A CA 1
ATOM 653 C C . GLY A 1 85 ? -5.773 13.199 5.891 1.00 77.81 85 GLY A C 1
ATOM 654 O O . GLY A 1 85 ? -5.495 14.170 6.595 1.00 77.81 85 GLY A O 1
ATOM 655 N N . TYR A 1 86 ? -6.137 12.031 6.433 1.00 84.31 86 TYR A N 1
ATOM 656 C CA . TYR A 1 86 ? -6.231 11.837 7.880 1.00 84.31 86 TYR A CA 1
ATOM 657 C C . TYR A 1 86 ? -4.839 11.749 8.514 1.00 84.31 86 TYR A C 1
ATOM 659 O O . TYR A 1 86 ? -3.987 10.982 8.073 1.00 84.31 86 TYR A O 1
ATOM 667 N N . LYS A 1 87 ? -4.614 12.503 9.594 1.00 83.38 87 LYS A N 1
ATOM 668 C CA . LYS A 1 87 ? -3.342 12.465 10.337 1.00 83.38 87 LYS A CA 1
ATOM 669 C C . LYS A 1 87 ? -3.318 11.377 11.408 1.00 83.38 87 LYS A C 1
ATOM 671 O O . LYS A 1 87 ? -2.279 10.768 11.634 1.00 83.38 87 LYS A O 1
ATOM 676 N N . ASP A 1 88 ? -4.451 11.128 12.062 1.00 90.06 88 ASP A N 1
ATOM 677 C CA . ASP A 1 88 ? -4.520 10.179 13.171 1.00 90.06 88 ASP A CA 1
ATOM 678 C C . ASP A 1 88 ? -4.858 8.758 12.704 1.00 90.06 88 ASP A C 1
ATOM 680 O O . ASP A 1 88 ? -5.879 8.502 12.065 1.00 90.06 88 ASP A O 1
ATOM 684 N N . SER A 1 89 ? -4.006 7.820 13.110 1.00 87.50 89 SER A N 1
ATOM 685 C CA . SER A 1 89 ? -4.193 6.374 12.996 1.00 87.50 89 SER A CA 1
ATOM 686 C C . SER A 1 89 ? -5.552 5.863 13.493 1.00 87.50 89 SER A C 1
ATOM 688 O O . SER A 1 89 ? -6.110 4.953 12.884 1.00 87.50 89 SER A O 1
ATOM 690 N N . ALA A 1 90 ? -6.106 6.423 14.576 1.00 89.56 90 ALA A N 1
ATOM 691 C CA . ALA A 1 90 ? -7.394 5.969 15.100 1.00 89.56 90 ALA A CA 1
ATOM 692 C C . ALA A 1 90 ? -8.545 6.361 14.163 1.00 89.56 90 ALA A C 1
ATOM 694 O O . ALA A 1 90 ? -9.434 5.552 13.901 1.00 89.56 90 ALA A O 1
ATOM 695 N N . VAL A 1 91 ? -8.474 7.565 13.589 1.00 91.75 91 VAL A N 1
ATOM 696 C CA . VAL A 1 91 ? -9.426 8.045 12.579 1.00 91.75 91 VAL A CA 1
ATOM 697 C C . VAL A 1 91 ? -9.324 7.212 11.300 1.00 91.75 91 VAL A C 1
ATOM 699 O O . VAL A 1 91 ? -10.350 6.814 10.754 1.00 91.75 91 VAL A O 1
ATOM 702 N N . LYS A 1 92 ? -8.107 6.873 10.856 1.00 92.25 92 LYS A N 1
ATOM 703 C CA . LYS A 1 92 ? -7.888 5.984 9.701 1.00 92.25 92 LYS A CA 1
ATOM 704 C C . LYS A 1 92 ? -8.482 4.588 9.916 1.00 92.25 92 LYS A C 1
ATOM 706 O O . LYS A 1 92 ? -9.177 4.074 9.042 1.00 92.25 92 LYS A O 1
ATOM 711 N N . ALA A 1 93 ? -8.255 3.995 11.089 1.00 91.75 93 ALA A N 1
ATOM 712 C CA . ALA A 1 93 ? -8.811 2.690 11.443 1.00 91.75 93 ALA A CA 1
ATOM 713 C C . ALA A 1 93 ? -10.347 2.714 11.472 1.00 91.75 93 ALA A C 1
ATOM 715 O O . ALA A 1 93 ? -10.989 1.837 10.892 1.00 91.75 93 ALA A O 1
ATOM 716 N N . HIS A 1 94 ? -10.929 3.763 12.063 1.00 92.19 94 HIS A N 1
ATOM 717 C CA . HIS A 1 94 ? -12.374 3.976 12.073 1.00 92.19 94 HIS A CA 1
ATOM 718 C C . HIS A 1 94 ? -12.943 4.151 10.657 1.00 92.19 94 HIS A C 1
ATOM 720 O O . HIS A 1 94 ? -13.963 3.549 10.335 1.00 92.19 94 HIS A O 1
ATOM 726 N N . ALA A 1 95 ? -12.270 4.910 9.784 1.00 88.44 95 ALA A N 1
ATOM 727 C CA . ALA A 1 95 ? -12.668 5.070 8.382 1.00 88.44 95 ALA A CA 1
ATOM 728 C C . ALA A 1 95 ? -12.660 3.740 7.605 1.00 88.44 95 ALA A C 1
ATOM 730 O O . ALA A 1 95 ? -13.440 3.565 6.674 1.00 88.44 95 ALA A O 1
ATOM 731 N N . CYS A 1 96 ? -11.815 2.792 8.013 1.00 88.31 96 CYS A N 1
ATOM 732 C CA . CYS A 1 96 ? -11.780 1.434 7.470 1.00 88.31 96 CYS A CA 1
ATOM 733 C C . CYS A 1 96 ? -12.765 0.468 8.162 1.00 88.31 96 CYS A C 1
ATOM 735 O O . CYS A 1 96 ? -12.831 -0.696 7.775 1.00 88.31 96 CYS A O 1
ATOM 737 N N . GLY A 1 97 ? -13.497 0.903 9.195 1.00 90.94 97 GLY A N 1
ATOM 738 C CA . GLY A 1 97 ? -14.429 0.061 9.953 1.00 90.94 97 GLY A CA 1
ATOM 739 C C . GLY A 1 97 ? -13.760 -1.017 10.816 1.00 90.94 97 GLY A C 1
ATOM 740 O O . GLY A 1 97 ? -14.377 -2.041 11.099 1.00 90.94 97 GLY A O 1
ATOM 741 N N . ILE A 1 98 ? -12.500 -0.824 11.223 1.00 93.00 98 ILE A N 1
ATOM 742 C CA . ILE A 1 98 ? -11.712 -1.835 11.946 1.00 93.00 98 ILE A CA 1
ATOM 743 C C . ILE A 1 98 ? -11.060 -1.285 13.215 1.00 93.00 98 ILE A C 1
ATOM 745 O O . ILE A 1 98 ? -10.865 -0.082 13.387 1.00 93.00 98 ILE A O 1
ATOM 749 N N . SER A 1 99 ? -10.682 -2.191 14.122 1.00 94.56 99 SER A N 1
ATOM 750 C CA . SER A 1 99 ? -9.957 -1.820 15.339 1.00 94.56 99 SER A CA 1
ATOM 751 C C . SER A 1 99 ? -8.564 -1.264 15.019 1.00 94.56 99 SER A C 1
ATOM 753 O O . SER A 1 99 ? -7.916 -1.690 14.059 1.00 94.56 99 SER A O 1
ATOM 755 N N . LYS A 1 100 ? -8.048 -0.370 15.874 1.00 93.50 100 LYS A N 1
ATOM 756 C CA . LYS A 1 100 ? -6.702 0.210 15.720 1.00 93.50 100 LYS A CA 1
ATOM 757 C C . LYS A 1 100 ? -5.604 -0.860 15.651 1.00 93.50 100 LYS A C 1
ATOM 759 O O . LYS A 1 100 ? -4.672 -0.734 14.867 1.00 93.50 100 LYS A O 1
ATOM 764 N N . ARG A 1 101 ? -5.718 -1.936 16.439 1.00 93.69 101 ARG A N 1
ATOM 765 C CA . ARG A 1 101 ? -4.749 -3.045 16.418 1.00 93.69 101 ARG A CA 1
ATOM 766 C C . ARG A 1 101 ? -4.800 -3.814 15.098 1.00 93.69 101 ARG A C 1
ATOM 768 O O . ARG A 1 101 ? -3.759 -4.074 14.506 1.00 93.69 101 ARG A O 1
ATOM 775 N N . SER A 1 102 ? -6.003 -4.139 14.628 1.00 93.00 102 SER A N 1
ATOM 776 C CA . SER A 1 102 ? -6.196 -4.815 13.340 1.00 93.00 102 SER A CA 1
ATOM 777 C C . SER A 1 102 ? -5.694 -3.959 12.178 1.00 93.00 102 SER A C 1
ATOM 779 O O . SER A 1 102 ? -5.077 -4.493 11.266 1.00 93.00 102 SER A O 1
ATOM 781 N N . TYR A 1 103 ? -5.893 -2.640 12.241 1.00 94.56 103 TYR A N 1
ATOM 782 C CA . TYR A 1 103 ? -5.397 -1.698 11.240 1.00 94.56 103 TYR A CA 1
ATOM 783 C C . TYR A 1 103 ? -3.882 -1.800 11.050 1.00 94.56 103 TYR A C 1
ATOM 785 O O . TYR A 1 103 ? -3.427 -1.956 9.921 1.00 94.56 103 TYR A O 1
ATOM 793 N N . TYR A 1 104 ? -3.103 -1.790 12.136 1.00 92.94 104 TYR A N 1
ATOM 794 C CA . TYR A 1 104 ? -1.649 -1.945 12.036 1.00 92.94 104 TYR A CA 1
ATOM 795 C C . TYR A 1 104 ? -1.243 -3.308 11.478 1.00 92.94 104 TYR A C 1
ATOM 797 O O . TYR A 1 104 ? -0.405 -3.365 10.584 1.00 92.94 104 TYR A O 1
ATOM 805 N N . ASN A 1 105 ? -1.884 -4.388 11.935 1.00 93.75 105 ASN A N 1
ATOM 806 C CA . ASN A 1 105 ? -1.597 -5.730 11.426 1.00 93.75 105 ASN A CA 1
ATOM 807 C C . ASN A 1 105 ? -1.868 -5.835 9.918 1.00 93.75 105 ASN A C 1
ATOM 809 O O . ASN A 1 105 ? -1.065 -6.398 9.181 1.00 93.75 105 ASN A O 1
ATOM 813 N N . TYR A 1 106 ? -2.987 -5.278 9.446 1.00 93.94 106 TYR A N 1
ATOM 814 C CA . TYR A 1 106 ? -3.308 -5.259 8.021 1.00 93.94 106 TYR A CA 1
ATOM 815 C C . TYR A 1 106 ? -2.374 -4.354 7.231 1.00 93.94 106 TYR A C 1
ATOM 817 O O . TYR A 1 106 ? -1.992 -4.712 6.125 1.00 93.94 106 TYR A O 1
ATOM 825 N N . LEU A 1 107 ? -1.974 -3.211 7.782 1.00 92.38 107 LEU A N 1
ATOM 826 C CA . LEU A 1 107 ? -1.044 -2.312 7.114 1.00 92.38 107 LEU A CA 1
ATOM 827 C C . LEU A 1 107 ? 0.339 -2.954 6.946 1.00 92.38 107 LEU A C 1
ATOM 829 O O . LEU A 1 107 ? 0.927 -2.865 5.870 1.00 92.38 107 LEU A O 1
ATOM 833 N N . ASP A 1 108 ? 0.838 -3.635 7.975 1.00 91.31 108 ASP A N 1
ATOM 834 C CA . ASP A 1 108 ? 2.110 -4.354 7.901 1.00 91.31 108 ASP A CA 1
ATOM 835 C C . ASP A 1 108 ? 2.037 -5.535 6.931 1.00 91.31 108 ASP A C 1
ATOM 837 O O . ASP A 1 108 ? 2.917 -5.680 6.082 1.00 91.31 108 ASP A O 1
ATOM 841 N N . HIS A 1 109 ? 0.949 -6.306 6.969 1.00 92.00 109 HIS A N 1
ATOM 842 C CA . HIS A 1 109 ? 0.725 -7.393 6.017 1.00 92.00 109 HIS A CA 1
ATOM 843 C C . HIS A 1 109 ? 0.597 -6.882 4.571 1.00 92.00 109 HIS A C 1
ATOM 845 O O . HIS A 1 109 ? 1.137 -7.475 3.641 1.00 92.00 109 HIS A O 1
ATOM 851 N N . ALA A 1 110 ? -0.062 -5.740 4.359 1.00 91.56 110 ALA A N 1
ATOM 852 C CA . ALA A 1 110 ? -0.159 -5.124 3.041 1.00 91.56 110 ALA A CA 1
ATOM 853 C C . ALA A 1 110 ? 1.218 -4.696 2.514 1.00 91.56 110 ALA A C 1
ATOM 855 O O . ALA A 1 110 ? 1.529 -4.940 1.350 1.00 91.56 110 ALA A O 1
ATOM 856 N N . ARG A 1 111 ? 2.066 -4.099 3.364 1.00 90.94 111 ARG A N 1
ATOM 857 C CA . ARG A 1 111 ? 3.445 -3.732 2.996 1.00 90.94 111 ARG A CA 1
ATOM 858 C C . ARG A 1 111 ? 4.273 -4.952 2.615 1.00 90.94 111 ARG A C 1
ATOM 860 O O . ARG A 1 111 ? 5.027 -4.878 1.651 1.00 90.94 111 ARG A O 1
ATOM 867 N N . GLU A 1 112 ? 4.118 -6.056 3.336 1.00 89.31 112 GLU A N 1
ATOM 868 C CA . GLU A 1 112 ? 4.796 -7.318 3.033 1.00 89.31 112 GLU A CA 1
ATOM 869 C C . GLU A 1 112 ? 4.393 -7.867 1.657 1.00 89.31 112 GLU A C 1
ATOM 871 O O . GLU A 1 112 ? 5.255 -8.163 0.830 1.00 89.31 112 GLU A O 1
ATOM 876 N N . ILE A 1 113 ? 3.093 -7.919 1.354 1.00 88.88 113 ILE A N 1
ATOM 877 C CA . ILE A 1 113 ? 2.619 -8.387 0.043 1.00 88.88 113 ILE A CA 1
ATOM 878 C C . ILE A 1 113 ? 3.085 -7.449 -1.079 1.00 88.88 113 ILE A C 1
ATOM 880 O O . ILE A 1 113 ? 3.518 -7.920 -2.129 1.00 88.88 113 ILE A O 1
ATOM 884 N N . VAL A 1 114 ? 3.051 -6.129 -0.864 1.00 89.00 114 VAL A N 1
ATOM 885 C CA . VAL A 1 114 ? 3.573 -5.160 -1.843 1.00 89.00 114 VAL A CA 1
ATOM 886 C C . VAL A 1 114 ? 5.067 -5.376 -2.081 1.00 89.00 114 VAL A C 1
ATOM 888 O O . VAL A 1 114 ? 5.494 -5.369 -3.234 1.00 89.00 114 VAL A O 1
ATOM 891 N N . ALA A 1 115 ? 5.854 -5.606 -1.027 1.00 86.81 115 ALA A N 1
ATOM 892 C CA . ALA A 1 115 ? 7.277 -5.921 -1.142 1.00 86.81 115 ALA A CA 1
ATOM 893 C C . ALA A 1 115 ? 7.499 -7.151 -2.031 1.00 86.81 115 ALA A C 1
ATOM 895 O O . ALA A 1 115 ? 8.278 -7.107 -2.983 1.00 86.81 115 ALA A O 1
ATOM 896 N N . ASN A 1 116 ? 6.751 -8.222 -1.759 1.00 85.12 116 ASN A N 1
ATOM 897 C CA . ASN A 1 116 ? 6.836 -9.474 -2.500 1.00 85.12 116 ASN A CA 1
ATOM 898 C C . ASN A 1 116 ? 6.450 -9.288 -3.974 1.00 85.12 116 ASN A C 1
ATOM 900 O O . ASN A 1 116 ? 7.180 -9.732 -4.858 1.00 85.12 116 ASN A O 1
ATOM 904 N N . ASN A 1 117 ? 5.364 -8.566 -4.255 1.00 85.19 117 ASN A N 1
ATOM 905 C CA . ASN A 1 117 ? 4.926 -8.274 -5.621 1.00 85.19 117 ASN A CA 1
ATOM 906 C C . ASN A 1 117 ? 5.953 -7.431 -6.392 1.00 85.19 117 ASN A C 1
ATOM 908 O O . ASN A 1 117 ? 6.238 -7.708 -7.556 1.00 85.19 117 ASN A O 1
ATOM 912 N N . LEU A 1 118 ? 6.543 -6.420 -5.748 1.00 81.62 118 LEU A N 1
ATOM 913 C CA . LEU A 1 118 ? 7.588 -5.599 -6.359 1.00 81.62 118 LEU A CA 1
ATOM 914 C C . LEU A 1 118 ? 8.851 -6.417 -6.651 1.00 81.62 118 LEU A C 1
ATOM 916 O O . LEU A 1 118 ? 9.416 -6.283 -7.733 1.00 81.62 118 LEU A O 1
ATOM 920 N N . ASN A 1 119 ? 9.258 -7.300 -5.740 1.00 76.88 119 ASN A N 1
ATOM 921 C CA . ASN A 1 119 ? 10.396 -8.195 -5.952 1.00 76.88 119 ASN A CA 1
ATOM 922 C C . ASN A 1 119 ? 10.163 -9.168 -7.111 1.00 76.88 119 ASN A C 1
ATOM 924 O O . ASN A 1 119 ? 11.029 -9.307 -7.971 1.00 76.88 119 ASN A O 1
ATOM 928 N N . LEU A 1 120 ? 8.986 -9.797 -7.185 1.00 63.94 120 LEU A N 1
ATOM 929 C CA . LEU A 1 120 ? 8.621 -10.668 -8.308 1.00 63.94 120 LEU A CA 1
ATOM 930 C C . LEU A 1 120 ? 8.723 -9.929 -9.649 1.00 63.94 120 LEU A C 1
ATOM 932 O O . LEU A 1 120 ? 9.264 -10.472 -10.610 1.00 63.94 120 LEU A O 1
ATOM 936 N N . ASN A 1 121 ? 8.287 -8.670 -9.695 1.00 57.75 121 ASN A N 1
ATOM 937 C CA . ASN A 1 121 ? 8.374 -7.845 -10.898 1.00 57.75 121 ASN A CA 1
ATOM 938 C C . ASN A 1 121 ? 9.815 -7.431 -11.244 1.00 57.75 121 ASN A C 1
ATOM 940 O O . ASN A 1 121 ? 10.154 -7.359 -12.422 1.00 57.75 121 ASN A O 1
ATOM 944 N N . LEU A 1 122 ? 10.688 -7.224 -10.250 1.00 59.97 122 LEU A N 1
ATOM 945 C CA . LEU A 1 122 ? 12.119 -6.977 -10.482 1.00 59.97 122 LEU A CA 1
ATOM 946 C C . LEU A 1 122 ? 12.837 -8.217 -11.037 1.00 59.97 122 LEU A C 1
ATOM 948 O O . LEU A 1 122 ? 13.744 -8.089 -11.857 1.00 59.97 122 LEU A O 1
ATOM 952 N N . HIS A 1 123 ? 12.415 -9.421 -10.647 1.00 53.28 123 HIS A N 1
ATOM 953 C CA . HIS A 1 123 ? 12.947 -10.673 -11.197 1.00 53.28 123 HIS A CA 1
ATOM 954 C C . HIS A 1 123 ? 12.412 -11.015 -12.596 1.00 53.28 123 HIS A C 1
ATOM 956 O O . HIS A 1 123 ? 13.007 -11.842 -13.286 1.00 53.28 123 HIS A O 1
ATOM 962 N N 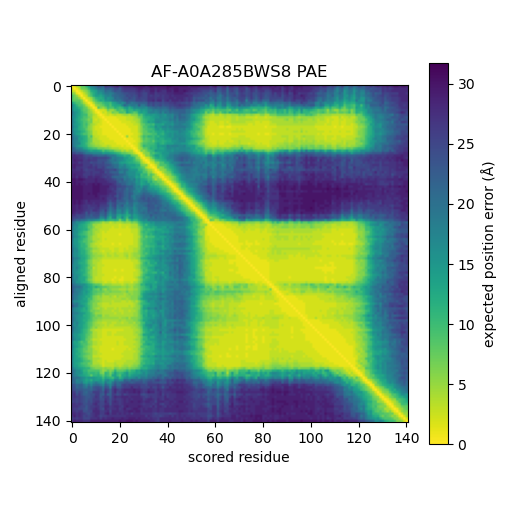. MET A 1 124 ? 11.317 -10.378 -13.021 1.00 48.72 124 MET A N 1
ATOM 963 C CA . MET A 1 124 ? 10.693 -10.549 -14.337 1.00 48.72 124 MET A CA 1
ATOM 964 C C . MET A 1 124 ? 11.299 -9.654 -15.427 1.00 48.72 124 MET A C 1
ATOM 966 O O . MET A 1 124 ? 10.824 -9.697 -16.561 1.00 48.72 124 MET A O 1
ATOM 970 N N . VAL A 1 125 ? 12.357 -8.880 -15.138 1.00 51.59 125 VAL A N 1
ATOM 971 C CA . VAL A 1 125 ? 13.164 -8.258 -16.201 1.00 51.59 125 VAL A CA 1
ATOM 972 C C . VAL A 1 125 ? 13.670 -9.391 -17.085 1.00 51.59 125 VAL A C 1
ATOM 974 O O . VAL A 1 125 ? 14.467 -10.227 -16.653 1.00 51.59 125 VAL A O 1
ATOM 977 N N . HIS A 1 126 ? 13.133 -9.472 -18.302 1.00 45.75 126 HIS A N 1
ATOM 978 C CA . HIS A 1 126 ? 13.462 -10.526 -19.241 1.00 45.75 126 HIS A CA 1
ATOM 979 C C . HIS A 1 126 ? 14.987 -10.652 -19.331 1.00 45.75 126 HIS A C 1
ATOM 981 O O . HIS A 1 126 ? 15.677 -9.700 -19.691 1.00 45.75 126 HIS A O 1
ATOM 987 N N . LYS A 1 127 ? 15.515 -11.864 -19.101 1.00 47.41 127 LYS A N 1
ATOM 988 C CA . LYS A 1 1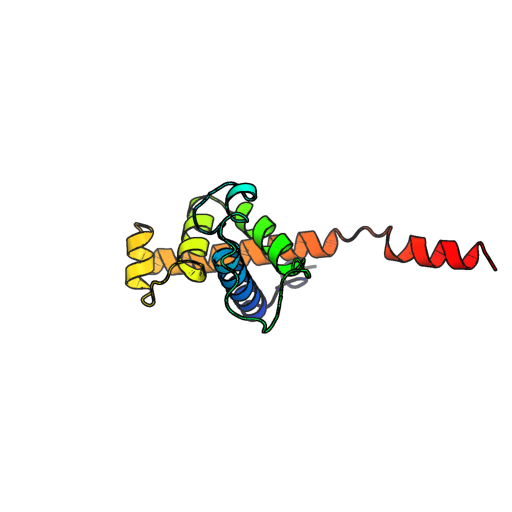27 ? 16.906 -12.235 -19.440 1.00 47.41 127 LYS A CA 1
ATOM 989 C C . LYS A 1 127 ? 17.284 -11.896 -20.893 1.00 47.41 127 LYS A C 1
ATOM 991 O O . LYS A 1 127 ? 18.456 -11.974 -21.250 1.00 47.41 127 LYS A O 1
ATOM 996 N N . ASN A 1 128 ? 16.300 -11.552 -21.721 1.00 48.12 128 ASN A N 1
ATOM 997 C CA . ASN A 1 128 ? 16.471 -11.233 -23.122 1.00 48.12 128 ASN A CA 1
ATOM 998 C C . ASN A 1 128 ? 16.965 -9.801 -23.362 1.00 48.12 128 ASN A C 1
ATOM 1000 O O . ASN A 1 128 ? 17.691 -9.622 -24.327 1.00 48.12 128 ASN A O 1
ATOM 1004 N N . ASP A 1 129 ? 16.681 -8.812 -22.508 1.00 47.44 129 ASP A N 1
ATOM 1005 C CA . ASP A 1 129 ? 16.953 -7.408 -22.878 1.00 47.44 129 ASP A CA 1
ATOM 1006 C C . ASP A 1 129 ? 18.412 -6.987 -22.661 1.00 47.44 129 ASP A C 1
ATOM 1008 O O . ASP A 1 129 ? 18.958 -6.211 -23.443 1.00 47.44 129 ASP A O 1
ATOM 1012 N N . ILE A 1 130 ? 19.094 -7.553 -21.660 1.00 53.53 130 ILE A N 1
ATOM 1013 C CA . ILE A 1 130 ? 20.509 -7.232 -21.398 1.00 53.53 130 ILE A CA 1
ATOM 1014 C C . ILE A 1 130 ? 21.432 -7.886 -22.444 1.00 53.53 130 ILE A C 1
ATOM 1016 O O . ILE A 1 130 ? 22.473 -7.329 -22.787 1.00 53.53 130 ILE A O 1
ATOM 1020 N N . ASN A 1 131 ? 21.037 -9.037 -23.000 1.00 51.41 131 ASN A N 1
ATOM 1021 C CA . ASN A 1 131 ? 21.846 -9.761 -23.984 1.00 51.41 131 ASN A CA 1
ATOM 1022 C C . ASN A 1 131 ? 21.496 -9.442 -25.446 1.00 51.41 131 ASN A C 1
ATOM 1024 O O . ASN A 1 131 ? 22.318 -9.688 -26.324 1.00 51.41 131 ASN A O 1
ATOM 1028 N N . LEU A 1 132 ? 20.313 -8.893 -25.751 1.00 50.16 132 LEU A N 1
ATOM 1029 C CA . LEU A 1 132 ? 19.970 -8.576 -27.145 1.00 50.16 132 LEU A CA 1
ATOM 1030 C C . LEU A 1 132 ? 20.758 -7.378 -27.679 1.00 50.16 132 LEU A C 1
ATOM 1032 O O . LEU A 1 132 ? 21.184 -7.402 -28.832 1.00 50.16 132 LEU A O 1
ATOM 1036 N N . LEU A 1 133 ? 20.993 -6.364 -26.842 1.00 51.38 133 LEU A N 1
ATOM 1037 C CA . LEU A 1 133 ? 21.790 -5.197 -27.226 1.00 51.38 133 LEU A CA 1
ATOM 1038 C C . LEU A 1 133 ? 23.276 -5.555 -27.383 1.00 51.38 133 LEU A C 1
ATOM 1040 O O . LEU A 1 133 ? 23.897 -5.132 -28.354 1.00 51.38 133 LEU A O 1
ATOM 1044 N N . SER A 1 134 ? 23.822 -6.422 -26.524 1.00 52.44 134 SER A N 1
ATOM 1045 C CA . SER A 1 134 ? 25.222 -6.861 -26.629 1.00 52.44 134 SER A CA 1
ATOM 1046 C C . SER A 1 134 ? 25.470 -7.845 -27.782 1.00 52.44 134 SER A C 1
ATOM 1048 O O . SER A 1 134 ? 26.545 -7.836 -28.377 1.00 52.44 134 SER A O 1
ATOM 1050 N N . CYS A 1 135 ? 24.486 -8.663 -28.174 1.00 50.84 135 CYS A N 1
ATOM 1051 C CA . CYS A 1 135 ? 24.618 -9.540 -29.344 1.00 50.84 135 CYS A CA 1
ATOM 1052 C C . CYS A 1 135 ? 24.453 -8.816 -30.692 1.00 50.84 135 CYS A C 1
ATOM 1054 O O . CYS A 1 135 ? 24.920 -9.334 -31.710 1.00 50.84 135 CYS A O 1
ATOM 1056 N N . LEU A 1 136 ? 23.796 -7.651 -30.728 1.00 51.34 136 LEU A N 1
ATOM 1057 C CA . LEU A 1 136 ? 23.675 -6.852 -31.951 1.00 51.34 136 LEU A CA 1
ATOM 1058 C C . LEU A 1 136 ? 24.976 -6.109 -32.276 1.00 51.34 136 LEU A C 1
ATOM 1060 O O . LEU A 1 136 ? 25.359 -6.085 -33.442 1.00 51.34 136 LEU A O 1
ATOM 1064 N N . GLU A 1 137 ? 25.700 -5.611 -31.270 1.00 53.50 137 GLU A N 1
ATOM 1065 C CA . GLU A 1 137 ? 27.001 -4.951 -31.471 1.00 53.50 137 GLU A CA 1
ATOM 1066 C C . GLU A 1 137 ? 28.085 -5.915 -31.985 1.00 53.50 137 GLU A C 1
ATOM 1068 O O . GLU A 1 137 ? 28.905 -5.536 -32.818 1.00 53.50 137 GLU A O 1
ATOM 1073 N N . VAL A 1 138 ? 28.050 -7.189 -31.574 1.00 55.38 138 VAL A N 1
ATOM 1074 C CA . VAL A 1 138 ? 29.021 -8.213 -32.019 1.00 55.38 138 VAL A CA 1
ATOM 1075 C C . VAL A 1 138 ? 28.717 -8.744 -33.429 1.00 55.38 138 VAL A C 1
ATOM 1077 O O . VAL A 1 138 ? 29.592 -9.311 -34.074 1.00 55.38 138 VAL A O 1
ATOM 1080 N N . ARG A 1 139 ? 27.496 -8.559 -33.950 1.00 47.94 139 ARG A N 1
ATOM 1081 C CA . ARG A 1 139 ? 27.147 -8.950 -35.331 1.00 47.94 139 ARG A CA 1
ATOM 1082 C C . ARG A 1 139 ? 27.469 -7.885 -36.380 1.00 47.94 139 ARG A C 1
ATOM 1084 O O . ARG A 1 139 ? 27.409 -8.198 -37.566 1.00 47.94 139 ARG A O 1
ATOM 1091 N N . SER A 1 140 ? 27.781 -6.661 -35.963 1.00 51.97 140 SER A N 1
ATOM 1092 C CA . SER A 1 140 ? 28.138 -5.545 -36.849 1.00 51.97 140 SER A CA 1
ATOM 1093 C C . SER A 1 140 ? 29.623 -5.158 -36.803 1.00 51.97 140 SER A C 1
ATOM 1095 O O . SER A 1 140 ? 29.969 -4.101 -37.328 1.00 51.97 140 SER A O 1
ATOM 1097 N N . ALA A 1 141 ? 30.477 -5.976 -36.181 1.00 44.50 141 ALA A N 1
ATOM 1098 C CA . ALA A 1 141 ? 31.928 -5.783 -36.112 1.00 44.50 141 ALA A CA 1
ATOM 1099 C C . ALA A 1 141 ? 32.677 -6.786 -37.000 1.00 44.50 141 ALA A C 1
ATOM 1101 O O . ALA A 1 141 ? 32.272 -7.972 -37.018 1.00 44.50 141 ALA A O 1
#